Protein AF-A0A101HNA1-F1 (afdb_monomer_lite)

Sequence (63 aa):
MEINGVLENVQDFSDIEGKVIGGVNVTLTSASGPKGVLNLQEMIASFSIGGQELWIDHICPRK

Foldseek 3Di:
DAFLRFDDDDPDLVVQAQHQHNNWGWHWADDPDPDIDIDTDDDTPDDDDDDPPDDDPDDDDDD

Radius of gyration: 11.43 Å; chains: 1; bounding box: 24×28×26 Å

Secondary structure (DSSP, 8-state):
-EETTEE---SSGGGGTT-EETTEEEEEEE-SSS-EEEEEES--S-EE---TT----------

Organism: NCBI:txid1184387

pLDDT: mean 92.94, std 6.58, range [57.91, 98.31]

Structure (mmCIF, N/CA/C/O backbone):
data_AF-A0A101HNA1-F1
#
_entry.id   AF-A0A101HNA1-F1
#
loop_
_atom_site.group_PDB
_atom_site.id
_atom_site.type_symbol
_atom_site.label_atom_id
_atom_site.label_alt_id
_atom_site.label_comp_id
_atom_site.label_asym_id
_atom_site.label_entity_id
_atom_site.l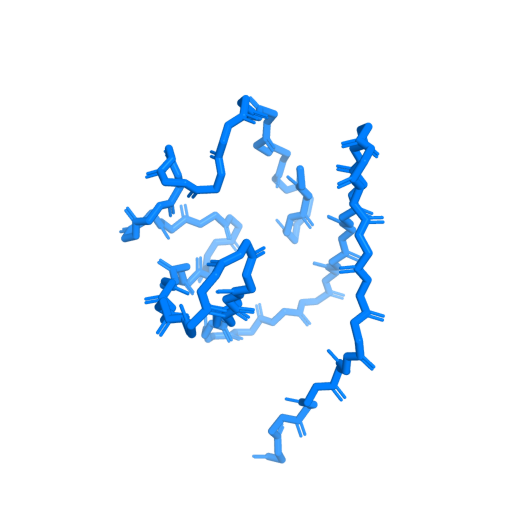abel_seq_id
_atom_site.pdbx_PDB_ins_code
_atom_site.Cartn_x
_atom_site.Cartn_y
_atom_site.Cartn_z
_atom_site.occupancy
_atom_site.B_iso_or_equiv
_atom_site.auth_seq_id
_atom_site.auth_comp_id
_atom_site.auth_asym_id
_atom_site.auth_atom_id
_atom_site.pdbx_PDB_model_num
ATOM 1 N N . MET A 1 1 ? -4.508 6.278 -2.232 1.00 94.38 1 MET A N 1
ATOM 2 C CA . MET A 1 1 ? -4.805 4.950 -1.650 1.00 94.38 1 MET A CA 1
ATOM 3 C C . MET A 1 1 ? -5.523 5.160 -0.334 1.00 94.38 1 MET A C 1
ATOM 5 O O . MET A 1 1 ? -5.142 6.061 0.400 1.00 94.38 1 MET A O 1
ATOM 9 N N . GLU A 1 2 ? -6.536 4.361 -0.032 1.00 97.56 2 GLU A N 1
ATOM 10 C CA . GLU A 1 2 ? -7.249 4.424 1.243 1.00 97.56 2 GLU A CA 1
ATOM 11 C C . GLU A 1 2 ? -7.121 3.094 1.983 1.00 97.56 2 GLU A C 1
ATOM 13 O O . GLU A 1 2 ? -7.329 2.033 1.389 1.00 97.56 2 GLU A O 1
ATOM 18 N N . ILE A 1 3 ? -6.790 3.151 3.2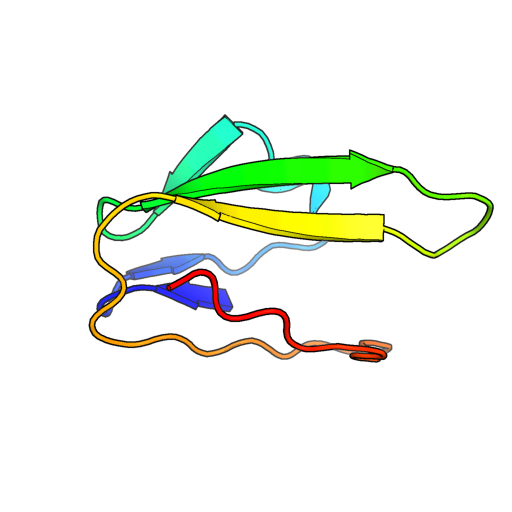72 1.00 98.12 3 ILE A N 1
ATOM 19 C CA . ILE A 1 3 ? -6.745 1.980 4.152 1.00 98.12 3 ILE A CA 1
ATOM 20 C C . ILE A 1 3 ? -7.576 2.274 5.395 1.00 98.12 3 ILE A C 1
ATOM 22 O O . ILE A 1 3 ? -7.346 3.281 6.061 1.00 98.12 3 ILE A O 1
ATOM 26 N N . ASN A 1 4 ? -8.537 1.404 5.715 1.00 97.88 4 ASN A N 1
ATOM 27 C CA . ASN A 1 4 ? -9.393 1.518 6.902 1.00 97.88 4 ASN A CA 1
ATOM 28 C C . ASN A 1 4 ? -10.048 2.908 7.062 1.00 97.88 4 ASN A C 1
ATOM 30 O O . ASN A 1 4 ? -10.178 3.419 8.173 1.00 97.88 4 ASN A O 1
ATOM 34 N N . GLY A 1 5 ? -10.438 3.536 5.947 1.00 98.00 5 GLY A N 1
ATOM 35 C CA . GLY A 1 5 ? -11.057 4.867 5.920 1.00 98.00 5 GLY A CA 1
ATOM 36 C C . GLY A 1 5 ? -10.082 6.050 5.976 1.00 98.00 5 GLY A C 1
ATOM 37 O O . GLY A 1 5 ? -10.526 7.196 6.005 1.00 98.00 5 GLY A O 1
ATOM 38 N N . VAL A 1 6 ? -8.766 5.807 5.987 1.00 98.31 6 VAL A N 1
ATOM 39 C CA . VAL A 1 6 ? -7.734 6.855 5.929 1.00 98.31 6 VAL A CA 1
ATOM 40 C C . VAL A 1 6 ? -7.179 6.954 4.513 1.00 98.31 6 VAL A C 1
ATOM 42 O O . VAL A 1 6 ? -6.540 6.019 4.028 1.00 98.31 6 VAL A O 1
ATOM 45 N N . LEU A 1 7 ? -7.424 8.094 3.861 1.00 97.38 7 LEU A N 1
ATOM 46 C CA . LEU A 1 7 ? -6.958 8.387 2.507 1.00 97.38 7 LEU A CA 1
ATOM 47 C C . LEU A 1 7 ? -5.585 9.063 2.535 1.00 97.38 7 LEU A C 1
ATOM 49 O O . LEU A 1 7 ? -5.436 10.157 3.067 1.00 97.38 7 LEU A O 1
ATOM 53 N N . GLU A 1 8 ? -4.625 8.455 1.848 1.00 96.50 8 GLU A N 1
ATOM 54 C CA . GLU A 1 8 ? -3.345 9.063 1.493 1.00 96.50 8 GLU A CA 1
ATOM 55 C C . GLU A 1 8 ? -3.295 9.254 -0.024 1.00 96.50 8 GLU A C 1
ATOM 57 O O . GLU A 1 8 ? -3.254 8.289 -0.800 1.00 96.50 8 GLU A O 1
ATOM 62 N N . ASN A 1 9 ? -3.349 10.513 -0.455 1.00 95.31 9 ASN A N 1
ATOM 63 C CA . ASN A 1 9 ? -3.171 10.889 -1.851 1.00 95.31 9 ASN A CA 1
ATOM 64 C C . ASN A 1 9 ? -1.716 11.307 -2.067 1.00 95.31 9 ASN A C 1
ATOM 66 O O . ASN A 1 9 ? -1.288 12.334 -1.542 1.00 95.31 9 ASN A O 1
ATOM 70 N N . VAL A 1 10 ? -0.970 10.504 -2.818 1.00 93.62 10 VAL A N 1
ATOM 71 C CA . VAL A 1 10 ? 0.465 10.691 -3.049 1.00 93.62 10 VAL A CA 1
ATOM 72 C C . VAL A 1 10 ? 0.786 10.618 -4.530 1.00 93.62 10 VAL A C 1
ATOM 74 O O . VAL A 1 10 ? 0.032 10.012 -5.294 1.00 93.62 10 VAL A O 1
ATOM 77 N N . GLN A 1 11 ? 1.892 11.251 -4.918 1.00 91.81 11 GLN A N 1
ATOM 78 C CA . GLN A 1 11 ? 2.362 11.237 -6.298 1.00 91.81 11 GLN A CA 1
ATOM 79 C C . GLN A 1 11 ? 3.045 9.904 -6.609 1.00 91.81 11 GLN A C 1
ATOM 81 O O . GLN A 1 11 ? 2.753 9.293 -7.633 1.00 91.81 11 GLN A O 1
ATOM 86 N N . ASP A 1 12 ? 3.891 9.435 -5.688 1.00 90.50 12 ASP A N 1
ATOM 87 C CA . ASP A 1 12 ? 4.663 8.208 -5.833 1.00 90.50 12 ASP A CA 1
ATOM 88 C C . ASP A 1 12 ? 4.507 7.303 -4.609 1.00 90.50 12 ASP A C 1
ATOM 90 O O . ASP A 1 12 ? 4.337 7.752 -3.474 1.00 90.50 12 ASP A O 1
ATOM 94 N N . PHE A 1 13 ? 4.619 5.987 -4.810 1.00 91.75 13 PHE A N 1
ATOM 95 C CA . PHE A 1 13 ? 4.562 5.041 -3.692 1.00 91.75 13 PHE A CA 1
ATOM 96 C C . PHE A 1 13 ? 5.706 5.243 -2.689 1.00 91.75 13 PHE A C 1
ATOM 98 O O . PHE A 1 13 ? 5.531 4.945 -1.507 1.00 91.75 13 PHE A O 1
ATOM 105 N N . SER A 1 14 ? 6.855 5.776 -3.118 1.00 92.06 14 SER A N 1
ATOM 106 C CA . SER A 1 14 ? 7.970 6.108 -2.220 1.00 92.06 14 SER A CA 1
ATOM 107 C C . SER A 1 14 ? 7.574 7.101 -1.127 1.00 92.06 14 SER A C 1
ATOM 109 O O . SER A 1 14 ? 8.135 7.064 -0.037 1.00 92.06 14 SER A O 1
ATOM 111 N N . ASP A 1 15 ? 6.564 7.941 -1.371 1.00 94.50 15 ASP A N 1
ATOM 112 C CA . ASP A 1 15 ? 6.090 8.936 -0.404 1.00 94.50 15 ASP A CA 1
ATOM 113 C C . ASP A 1 15 ? 5.360 8.304 0.791 1.00 94.50 15 ASP A C 1
ATOM 115 O O . ASP A 1 15 ? 5.088 8.982 1.788 1.00 94.50 15 ASP A O 1
ATOM 119 N N . ILE A 1 16 ? 4.998 7.022 0.691 1.00 94.56 16 ILE A N 1
ATOM 120 C CA . ILE A 1 16 ? 4.316 6.260 1.744 1.00 94.56 16 ILE A CA 1
ATOM 121 C C . ILE A 1 16 ? 5.129 5.075 2.265 1.00 94.56 16 ILE A C 1
ATOM 123 O O . ILE A 1 16 ? 4.638 4.324 3.107 1.00 94.56 16 ILE A O 1
ATOM 127 N N . GLU A 1 17 ? 6.369 4.907 1.811 1.00 95.31 17 GLU A N 1
ATOM 128 C CA . GLU A 1 17 ? 7.255 3.875 2.336 1.00 95.31 17 GLU A CA 1
ATOM 129 C C . GLU A 1 17 ? 7.539 4.109 3.830 1.00 95.31 17 GLU A C 1
ATOM 131 O O . GLU A 1 17 ? 7.951 5.190 4.249 1.00 95.31 17 GLU A O 1
ATOM 136 N N . GLY A 1 18 ? 7.286 3.091 4.655 1.00 96.31 18 GLY A N 1
ATOM 137 C CA . GLY A 1 18 ? 7.483 3.135 6.105 1.00 96.31 18 GLY A CA 1
ATOM 138 C C . GLY A 1 18 ? 6.401 3.894 6.878 1.00 96.31 18 GLY A C 1
ATOM 139 O O . GLY A 1 18 ? 6.511 4.023 8.099 1.00 96.31 18 GLY A O 1
ATOM 140 N N . LYS A 1 19 ? 5.356 4.402 6.210 1.00 97.62 19 LYS A N 1
ATOM 141 C CA . LYS A 1 19 ? 4.227 5.052 6.887 1.00 97.62 19 LYS A CA 1
ATOM 142 C C . LYS A 1 19 ? 3.250 4.030 7.462 1.00 97.62 19 LYS A C 1
ATOM 144 O O . LYS A 1 19 ? 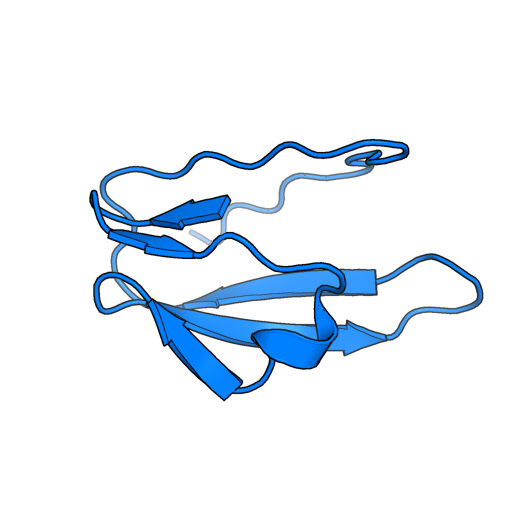3.067 2.936 6.934 1.00 97.62 19 LYS A O 1
ATOM 149 N N . VAL A 1 20 ? 2.547 4.454 8.510 1.00 98.06 20 VAL A N 1
ATOM 150 C CA . VAL A 1 20 ? 1.362 3.765 9.026 1.00 98.06 20 VAL A CA 1
ATOM 151 C C . VAL A 1 20 ? 0.121 4.514 8.548 1.00 98.06 20 VAL A C 1
ATOM 153 O O . VAL A 1 20 ? -0.053 5.685 8.878 1.00 98.06 20 VAL A O 1
ATOM 156 N N . ILE A 1 21 ? -0.745 3.844 7.789 1.00 97.94 21 ILE A N 1
ATOM 157 C CA . ILE A 1 21 ? -1.969 4.417 7.207 1.00 97.94 21 ILE A CA 1
ATOM 158 C C . ILE A 1 21 ? -3.153 3.589 7.695 1.00 97.94 21 ILE A C 1
ATOM 160 O O . ILE A 1 21 ? -3.178 2.377 7.507 1.00 97.94 21 ILE A O 1
ATOM 164 N N . GLY A 1 22 ? -4.123 4.211 8.370 1.00 97.69 22 GLY A N 1
ATOM 165 C CA . GLY A 1 22 ? -5.281 3.477 8.902 1.00 97.69 22 GLY A CA 1
ATOM 166 C C . GLY A 1 22 ? -4.913 2.355 9.886 1.00 97.69 22 GLY A C 1
ATOM 167 O O . GLY A 1 22 ? -5.634 1.365 9.986 1.00 97.69 22 GLY A O 1
ATOM 168 N N . GLY A 1 23 ? -3.773 2.480 10.577 1.00 97.81 23 GLY A N 1
ATOM 169 C CA . GLY A 1 23 ? -3.238 1.453 11.481 1.00 97.81 23 GLY A CA 1
ATOM 170 C C . GLY A 1 23 ? -2.452 0.328 10.797 1.00 97.81 23 GLY A C 1
ATOM 171 O O . GLY A 1 23 ? -2.024 -0.595 11.479 1.00 97.81 23 GLY A O 1
ATOM 172 N N . VAL A 1 24 ? -2.243 0.406 9.480 1.00 98.00 24 VAL A N 1
ATOM 173 C CA . VAL A 1 24 ? -1.542 -0.601 8.672 1.00 98.00 24 VAL A CA 1
ATOM 174 C C . VAL A 1 24 ? -0.169 -0.077 8.282 1.00 98.00 24 VAL A C 1
ATOM 176 O O . VAL A 1 24 ? -0.049 1.033 7.762 1.00 98.00 24 VAL A O 1
ATOM 179 N N . ASN A 1 25 ? 0.870 -0.870 8.529 1.00 97.94 25 ASN A N 1
ATOM 180 C CA . ASN A 1 25 ? 2.232 -0.528 8.132 1.00 97.94 25 ASN A CA 1
ATOM 181 C C . ASN A 1 25 ? 2.428 -0.775 6.630 1.00 97.94 25 ASN A C 1
ATOM 183 O O . ASN A 1 25 ? 2.083 -1.847 6.121 1.00 97.94 25 ASN A O 1
ATOM 187 N N . VAL A 1 26 ? 3.004 0.206 5.937 1.00 97.38 26 VAL A N 1
ATOM 188 C CA . VAL A 1 26 ? 3.244 0.179 4.495 1.00 97.38 26 VAL A CA 1
ATOM 189 C C . VAL A 1 26 ? 4.730 0.050 4.213 1.00 97.38 26 VAL A C 1
ATOM 191 O O . VAL A 1 26 ? 5.538 0.873 4.635 1.00 97.38 26 VAL A O 1
ATOM 194 N N . THR A 1 27 ? 5.105 -0.969 3.446 1.00 97.00 27 THR A N 1
ATOM 195 C CA . THR A 1 27 ? 6.489 -1.153 2.996 1.00 97.00 27 THR A CA 1
ATOM 196 C C . THR A 1 27 ? 6.535 -1.485 1.516 1.00 97.00 27 THR A C 1
ATOM 198 O O . THR A 1 27 ? 5.649 -2.158 0.982 1.00 97.00 27 THR A O 1
ATOM 201 N N . LEU A 1 28 ? 7.583 -1.020 0.846 1.00 94.69 28 LEU A N 1
ATOM 202 C CA . LEU A 1 28 ? 7.823 -1.317 -0.555 1.00 94.69 28 LEU A CA 1
ATOM 203 C C . LEU A 1 28 ? 8.942 -2.337 -0.689 1.00 94.69 28 LEU A C 1
ATOM 205 O O . LEU A 1 28 ? 9.914 -2.348 0.059 1.00 94.69 28 LEU A O 1
ATOM 209 N N . THR A 1 29 ? 8.804 -3.220 -1.664 1.00 93.31 29 THR A N 1
ATOM 210 C CA . THR A 1 29 ? 9.909 -4.052 -2.129 1.00 93.31 29 THR A CA 1
ATOM 211 C C . THR A 1 29 ? 10.107 -3.773 -3.602 1.00 93.31 29 THR A C 1
ATOM 213 O O . THR A 1 29 ? 9.248 -4.103 -4.422 1.00 93.31 29 THR A O 1
ATOM 216 N N . SER A 1 30 ? 11.231 -3.153 -3.943 1.00 85.12 30 SER A N 1
ATOM 217 C CA . SER A 1 30 ? 11.589 -2.893 -5.334 1.00 85.12 30 SER A CA 1
ATOM 218 C C . SER A 1 30 ? 11.799 -4.210 -6.080 1.00 85.12 30 SER A C 1
ATOM 220 O O . SER A 1 30 ? 12.480 -5.111 -5.588 1.00 85.12 30 SER A O 1
ATOM 222 N N . ALA A 1 31 ? 11.227 -4.320 -7.277 1.00 81.88 31 ALA A N 1
ATOM 223 C CA . ALA A 1 31 ? 11.558 -5.370 -8.233 1.00 81.88 31 ALA A CA 1
ATOM 224 C C . ALA A 1 31 ? 12.341 -4.758 -9.407 1.00 81.88 31 ALA A C 1
ATOM 226 O O . ALA A 1 31 ? 12.639 -3.565 -9.433 1.00 81.88 31 ALA A O 1
ATOM 227 N N . SER A 1 32 ? 12.734 -5.574 -10.382 1.00 82.69 32 SER A N 1
ATOM 228 C CA . SER A 1 32 ? 13.423 -5.071 -11.573 1.00 82.69 32 SER A CA 1
ATOM 229 C C . SER A 1 32 ? 12.497 -4.191 -12.427 1.00 82.69 32 SER A C 1
ATOM 231 O O . SER A 1 32 ? 11.406 -4.633 -12.797 1.00 82.69 32 SER A O 1
ATOM 233 N N . GLY A 1 33 ? 12.962 -3.003 -12.823 1.00 81.19 33 GLY A N 1
ATOM 234 C CA . GLY A 1 33 ? 12.217 -2.087 -13.697 1.00 81.19 33 GLY A CA 1
ATOM 235 C C . GLY A 1 33 ? 11.111 -1.313 -12.958 1.00 81.19 33 GLY A C 1
ATOM 236 O O . GLY A 1 33 ? 11.248 -1.079 -11.762 1.00 81.19 33 GLY A O 1
ATOM 237 N N . PRO A 1 34 ? 10.008 -0.918 -13.626 1.00 82.88 34 PRO A N 1
ATOM 238 C CA . PRO A 1 34 ? 8.915 -0.147 -13.012 1.00 82.88 34 PRO A CA 1
ATOM 239 C C . PRO A 1 34 ? 7.996 -1.007 -12.125 1.00 82.88 34 PRO A C 1
ATOM 241 O O . PRO A 1 34 ? 6.845 -0.657 -11.882 1.00 82.88 34 PRO A O 1
ATOM 244 N N . LYS A 1 35 ? 8.467 -2.180 -11.692 1.00 88.94 35 LYS A N 1
ATOM 245 C CA . LYS A 1 35 ? 7.696 -3.131 -10.895 1.00 88.94 35 LYS A CA 1
ATOM 246 C C . LYS A 1 35 ? 8.139 -3.073 -9.442 1.00 88.94 35 LYS A C 1
ATOM 248 O O . LYS A 1 35 ? 9.318 -2.910 -9.137 1.00 88.94 35 LYS A O 1
ATOM 253 N N . GLY A 1 36 ? 7.194 -3.305 -8.545 1.00 92.50 36 GLY A N 1
ATOM 254 C CA . GLY A 1 36 ? 7.452 -3.423 -7.120 1.00 92.50 36 GLY A CA 1
ATOM 255 C C . GLY A 1 36 ? 6.333 -4.179 -6.424 1.00 92.50 36 GLY A C 1
ATOM 256 O O . GLY A 1 36 ? 5.315 -4.516 -7.030 1.00 92.50 36 GLY A O 1
ATOM 257 N N . VAL A 1 37 ? 6.538 -4.452 -5.142 1.00 94.56 37 VAL A N 1
ATOM 258 C CA . VAL A 1 37 ? 5.534 -5.047 -4.262 1.00 94.56 37 VAL A CA 1
ATOM 259 C C . VAL A 1 37 ? 5.190 -4.037 -3.180 1.00 94.56 37 VAL A C 1
ATOM 261 O O . VAL A 1 37 ? 6.060 -3.619 -2.418 1.00 94.56 37 VAL A O 1
ATOM 264 N N . LEU A 1 38 ? 3.913 -3.673 -3.107 1.00 95.00 38 LEU A N 1
ATOM 265 C CA . LEU A 1 38 ? 3.342 -2.949 -1.980 1.00 95.00 38 LEU A CA 1
ATOM 266 C C . LEU A 1 38 ? 2.934 -3.969 -0.915 1.00 95.00 38 LEU A C 1
ATOM 268 O O . LEU A 1 38 ? 2.033 -4.778 -1.136 1.00 95.00 38 LEU A O 1
ATOM 272 N N . ASN A 1 39 ? 3.606 -3.945 0.229 1.00 96.00 39 ASN A N 1
ATOM 273 C CA . ASN A 1 39 ? 3.287 -4.799 1.363 1.00 96.00 39 ASN A CA 1
ATOM 274 C C . ASN A 1 39 ? 2.514 -3.991 2.403 1.00 96.00 39 ASN A C 1
ATOM 276 O O . ASN A 1 39 ? 2.973 -2.942 2.856 1.00 96.00 39 ASN A O 1
ATOM 280 N N . LEU A 1 40 ? 1.365 -4.528 2.801 1.00 96.00 40 LEU A N 1
ATOM 281 C CA . LEU A 1 40 ? 0.491 -3.976 3.826 1.00 96.00 40 LEU A CA 1
ATOM 282 C C . LEU A 1 40 ? 0.422 -4.979 4.978 1.00 96.00 40 LEU A C 1
ATOM 284 O O . LEU A 1 40 ? 0.149 -6.160 4.752 1.00 96.00 40 LEU A O 1
ATOM 288 N N . GLN A 1 41 ? 0.731 -4.526 6.189 1.00 95.56 41 GLN A N 1
ATOM 289 C CA . GLN A 1 41 ? 0.808 -5.362 7.388 1.00 95.56 41 GLN A CA 1
ATOM 290 C C . GLN A 1 41 ? -0.100 -4.803 8.480 1.00 95.56 41 GLN A C 1
ATOM 292 O O . GLN A 1 41 ? -0.266 -3.590 8.560 1.00 95.56 41 GLN A O 1
ATOM 297 N N . GLU A 1 42 ? -0.621 -5.684 9.336 1.00 95.94 42 GLU A N 1
ATOM 298 C CA . GLU A 1 42 ? -1.729 -5.464 10.284 1.00 95.94 42 GLU A CA 1
ATOM 299 C C . GLU A 1 42 ? -3.132 -5.657 9.676 1.00 95.94 42 GLU A C 1
ATOM 301 O O . GLU A 1 42 ? -3.297 -6.097 8.537 1.00 95.94 42 GLU A O 1
ATOM 306 N N . MET A 1 43 ? -4.167 -5.411 10.484 1.00 95.06 43 MET A N 1
ATOM 307 C CA . MET A 1 43 ? -5.564 -5.632 10.112 1.00 95.06 43 MET A CA 1
ATOM 308 C C . MET A 1 43 ? -6.032 -4.632 9.046 1.00 95.06 43 MET A C 1
ATOM 310 O O . MET A 1 43 ? -6.153 -3.434 9.300 1.00 95.06 43 MET A O 1
ATOM 314 N N . ILE A 1 44 ? -6.383 -5.153 7.870 1.00 95.75 44 ILE A N 1
ATOM 315 C CA . ILE A 1 44 ? -6.993 -4.399 6.771 1.00 95.75 44 ILE A CA 1
ATOM 316 C C . ILE A 1 44 ? -8.490 -4.732 6.731 1.00 95.75 44 ILE A C 1
ATOM 318 O O . ILE A 1 44 ? -8.884 -5.791 6.247 1.00 95.75 44 ILE A O 1
ATOM 322 N N . ALA A 1 45 ? -9.327 -3.841 7.253 1.00 96.25 45 ALA A N 1
ATOM 323 C CA . ALA A 1 45 ? -10.785 -3.930 7.176 1.00 96.25 45 ALA A CA 1
ATOM 324 C C . ALA A 1 45 ? -11.329 -3.397 5.839 1.00 96.25 45 ALA A C 1
ATOM 326 O O . ALA A 1 45 ? -12.301 -3.932 5.309 1.00 96.25 45 ALA A O 1
ATOM 327 N N . SER A 1 46 ? -10.697 -2.362 5.277 1.00 96.94 46 SER A N 1
ATOM 328 C CA . SER A 1 46 ? -10.998 -1.848 3.939 1.00 96.94 46 SER A CA 1
ATOM 329 C C . SER A 1 46 ? -9.733 -1.366 3.230 1.00 96.94 46 SER A C 1
ATOM 331 O O . SER A 1 46 ? -8.803 -0.859 3.858 1.00 96.94 46 SER A O 1
ATOM 333 N N . PHE A 1 47 ? -9.700 -1.534 1.908 1.00 95.88 47 PHE A N 1
ATOM 334 C CA . PHE A 1 47 ? -8.580 -1.131 1.064 1.00 95.88 47 PHE A CA 1
ATOM 335 C C . PHE A 1 47 ? -9.075 -0.642 -0.295 1.00 95.88 47 PHE A C 1
ATOM 337 O O . PHE A 1 47 ? -9.864 -1.324 -0.951 1.00 95.88 47 PHE A O 1
ATOM 344 N N . SER A 1 48 ? -8.580 0.513 -0.735 1.00 96.56 48 SER A N 1
ATOM 345 C CA . SER A 1 48 ? -8.761 0.997 -2.101 1.00 96.56 48 SER A CA 1
ATOM 346 C C . SER A 1 48 ? -7.464 1.591 -2.651 1.00 96.56 48 SER A C 1
ATOM 348 O O . SER A 1 48 ? -6.710 2.283 -1.962 1.00 96.56 48 SER A O 1
ATOM 350 N N . ILE A 1 49 ? -7.191 1.325 -3.924 1.00 95.62 49 ILE A N 1
ATOM 351 C CA . ILE A 1 49 ? -6.014 1.831 -4.625 1.00 95.62 49 ILE A CA 1
ATOM 352 C C . ILE A 1 49 ? -6.395 2.198 -6.057 1.00 95.62 49 ILE A C 1
ATOM 354 O O . ILE A 1 49 ? -7.240 1.555 -6.676 1.00 95.62 49 ILE A O 1
ATOM 358 N N . GLY A 1 50 ? -5.792 3.266 -6.561 1.00 94.69 50 GLY A N 1
ATOM 359 C CA . GLY A 1 50 ? -6.055 3.829 -7.876 1.00 94.69 50 GLY A CA 1
ATOM 360 C C . GLY A 1 50 ? -5.038 4.924 -8.181 1.00 94.69 50 GLY A C 1
ATOM 361 O O . GLY A 1 50 ? -4.328 5.373 -7.281 1.00 94.69 50 GLY A O 1
ATOM 362 N N . GLY A 1 51 ? -4.968 5.332 -9.443 1.00 92.38 51 GLY A N 1
ATOM 363 C CA . GLY A 1 51 ? -4.031 6.339 -9.934 1.00 92.38 51 GLY A CA 1
ATOM 364 C C . GLY A 1 51 ? -3.921 6.281 -11.455 1.00 92.38 51 GLY A C 1
ATOM 365 O O . GLY A 1 51 ? -4.399 5.330 -12.079 1.00 92.38 51 GLY A O 1
ATOM 366 N N . GLN A 1 52 ? -3.310 7.301 -12.054 1.00 90.62 52 GLN A N 1
ATOM 367 C CA . GLN A 1 52 ? -2.909 7.233 -13.457 1.00 90.62 52 GLN A CA 1
ATOM 368 C C . GLN A 1 52 ? -1.772 6.213 -13.598 1.00 90.62 52 GLN A C 1
ATOM 370 O O . GLN A 1 52 ? -0.895 6.159 -12.744 1.00 90.62 52 GLN A O 1
ATOM 375 N N . GLU A 1 53 ? -1.799 5.415 -14.670 1.00 90.44 53 GLU A N 1
ATOM 376 C CA . GLU A 1 53 ? -0.710 4.478 -15.000 1.00 90.44 53 GLU A CA 1
ATOM 377 C C . GLU A 1 53 ? -0.391 3.477 -13.869 1.00 90.44 53 GLU A C 1
ATOM 379 O O . GLU A 1 53 ? 0.759 3.144 -13.593 1.00 90.44 53 GLU A O 1
ATOM 384 N N . LEU A 1 54 ? -1.439 2.965 -13.215 1.00 91.81 54 LEU A N 1
ATOM 385 C CA . LEU A 1 54 ? -1.342 1.917 -12.204 1.00 91.81 54 LEU A CA 1
ATOM 386 C C . LEU A 1 54 ? -1.810 0.569 -12.770 1.00 91.81 54 LEU A C 1
ATOM 388 O O . LEU A 1 54 ? -2.964 0.426 -13.174 1.00 91.81 54 LEU A O 1
ATOM 392 N N . TRP A 1 55 ? -0.943 -0.444 -12.712 1.00 93.19 55 TRP A N 1
ATOM 393 C CA . TRP A 1 55 ? -1.273 -1.830 -13.054 1.00 93.19 55 TRP A CA 1
ATOM 394 C C . TRP A 1 55 ? -0.991 -2.753 -11.872 1.00 93.19 55 TRP A C 1
ATOM 396 O O . TRP A 1 55 ? 0.059 -2.668 -11.239 1.00 93.19 55 TRP A O 1
ATOM 406 N N . I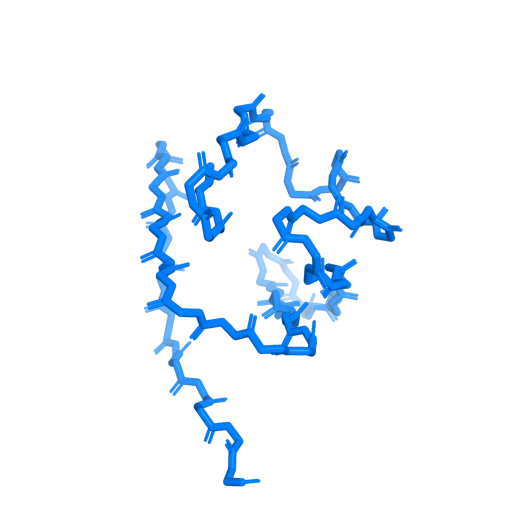LE A 1 56 ? -1.936 -3.647 -11.583 1.00 93.44 56 ILE A N 1
ATOM 407 C CA . ILE A 1 56 ? -1.810 -4.651 -10.525 1.00 93.44 56 ILE A CA 1
ATOM 408 C C . ILE A 1 56 ? -1.642 -6.009 -11.196 1.00 93.44 56 ILE A C 1
ATOM 410 O O . ILE A 1 56 ? -2.595 -6.548 -11.754 1.00 93.44 56 ILE A O 1
ATOM 414 N N . ASP A 1 57 ? -0.429 -6.556 -11.129 1.00 93.12 57 ASP A N 1
ATOM 415 C CA . ASP A 1 57 ? -0.134 -7.878 -11.690 1.00 93.12 57 ASP A CA 1
ATOM 416 C C . ASP A 1 57 ? -0.710 -9.000 -10.809 1.00 93.12 57 ASP A C 1
ATOM 418 O O . ASP A 1 57 ?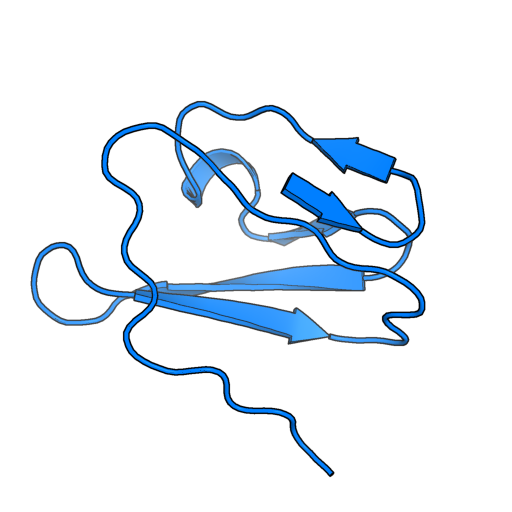 -1.266 -9.975 -11.309 1.00 93.12 57 ASP A O 1
ATOM 422 N N . HIS A 1 58 ? -0.554 -8.877 -9.486 1.00 92.94 58 HIS A N 1
ATOM 423 C CA . HIS A 1 58 ? -0.925 -9.907 -8.517 1.00 92.94 58 HIS A CA 1
ATOM 424 C C . HIS A 1 58 ? -1.454 -9.285 -7.227 1.00 92.94 58 HIS A C 1
ATOM 426 O O . HIS A 1 58 ? -0.964 -8.253 -6.771 1.00 92.94 58 HIS A O 1
ATOM 432 N N . ILE A 1 59 ? -2.405 -9.976 -6.600 1.00 93.31 59 ILE A N 1
ATOM 433 C CA . ILE A 1 59 ? -2.849 -9.707 -5.233 1.00 93.31 59 ILE A CA 1
ATOM 434 C C . ILE A 1 59 ? -2.542 -10.962 -4.418 1.00 93.31 59 ILE A C 1
ATOM 436 O O . ILE A 1 59 ? -3.045 -12.042 -4.726 1.00 93.31 59 ILE A O 1
ATOM 440 N N . CYS A 1 60 ? -1.696 -10.820 -3.398 1.00 90.44 60 CYS A N 1
ATOM 441 C CA . CYS A 1 60 ? -1.177 -11.933 -2.601 1.00 90.44 60 CYS A CA 1
ATOM 442 C C . CYS A 1 60 ? -1.703 -11.863 -1.157 1.00 90.44 60 CYS A C 1
ATOM 444 O O . CYS A 1 60 ? -0.956 -11.450 -0.265 1.00 90.44 60 CYS A O 1
ATOM 446 N N . PRO A 1 61 ? -2.968 -12.241 -0.892 1.00 84.94 61 PRO A N 1
ATOM 447 C CA . PRO A 1 61 ? -3.482 -12.285 0.470 1.00 84.94 61 PRO A CA 1
ATOM 448 C C . PRO A 1 61 ? -2.713 -13.351 1.259 1.00 84.94 61 PRO A C 1
ATOM 450 O O . PRO A 1 61 ? -2.705 -14.530 0.893 1.00 84.94 61 PRO A O 1
ATOM 453 N N . ARG A 1 62 ? -2.025 -12.938 2.328 1.00 74.12 62 ARG A N 1
ATOM 454 C CA . ARG A 1 62 ? -1.405 -13.882 3.265 1.00 74.12 62 ARG A CA 1
ATOM 455 C C . ARG A 1 62 ? -2.497 -14.444 4.177 1.00 74.12 62 ARG A C 1
ATOM 457 O O . ARG A 1 62 ? -3.393 -13.706 4.577 1.00 74.12 62 ARG A O 1
ATOM 464 N N . LYS A 1 63 ? -2.441 -15.756 4.412 1.00 57.91 63 LYS A N 1
ATOM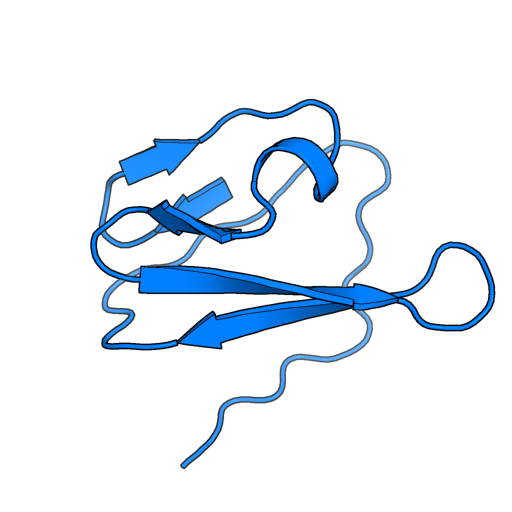 465 C CA . LYS A 1 63 ? -3.328 -16.460 5.347 1.00 57.91 63 LYS A CA 1
ATOM 466 C C . LYS A 1 63 ? -3.019 -16.084 6.787 1.00 57.91 63 LYS A C 1
ATOM 468 O O . LYS A 1 63 ? -1.817 -15.875 7.069 1.00 57.91 63 LYS A O 1
#